Protein AF-A0A3D2FF09-F1 (afdb_monomer)

Structure (mmCIF, N/CA/C/O backbone):
data_AF-A0A3D2FF09-F1
#
_entry.id   AF-A0A3D2FF09-F1
#
loop_
_atom_site.group_PDB
_atom_site.id
_atom_site.type_symbol
_atom_site.label_atom_id
_atom_site.label_alt_id
_atom_site.label_comp_id
_atom_site.label_asym_id
_atom_site.label_entity_id
_atom_site.label_seq_id
_atom_site.pdbx_PDB_ins_code
_atom_site.Cartn_x
_atom_site.Cartn_y
_atom_site.Cartn_z
_atom_site.occupancy
_atom_site.B_iso_or_equiv
_atom_site.auth_seq_id
_atom_site.auth_comp_id
_atom_site.auth_asym_id
_atom_site.auth_atom_id
_atom_site.pdbx_PDB_model_num
ATOM 1 N N . ALA A 1 1 ? 11.199 11.367 4.099 1.00 76.19 1 ALA A N 1
ATOM 2 C CA . ALA A 1 1 ? 9.794 10.990 3.826 1.00 76.19 1 ALA A CA 1
ATOM 3 C C . ALA A 1 1 ? 9.050 10.561 5.094 1.00 76.19 1 ALA A C 1
ATOM 5 O O . ALA A 1 1 ? 8.013 11.141 5.382 1.00 76.19 1 ALA A O 1
ATOM 6 N N . GLN A 1 2 ? 9.585 9.621 5.884 1.00 82.19 2 GLN A N 1
ATOM 7 C CA . GLN A 1 2 ? 8.896 9.042 7.052 1.00 82.19 2 GLN A CA 1
ATOM 8 C C . GLN A 1 2 ? 8.421 10.071 8.098 1.00 82.19 2 GLN A C 1
ATOM 10 O O . GLN A 1 2 ? 7.312 9.961 8.601 1.00 82.19 2 GLN A O 1
ATOM 15 N N . ALA A 1 3 ? 9.194 11.133 8.352 1.00 87.12 3 ALA A N 1
ATOM 16 C CA . ALA A 1 3 ? 8.786 12.212 9.264 1.00 87.12 3 ALA A CA 1
ATOM 17 C C . ALA A 1 3 ? 7.604 13.066 8.750 1.00 87.12 3 ALA A C 1
ATOM 19 O O . ALA A 1 3 ? 6.931 13.727 9.538 1.00 87.12 3 ALA A O 1
ATOM 20 N N . CYS A 1 4 ? 7.350 13.068 7.437 1.00 93.69 4 CYS A N 1
ATOM 21 C CA . CYS A 1 4 ? 6.249 13.807 6.814 1.00 93.69 4 CYS A CA 1
ATOM 22 C C . CYS A 1 4 ? 5.014 12.922 6.602 1.00 93.69 4 CYS A C 1
ATOM 24 O O . CYS A 1 4 ? 3.889 13.417 6.638 1.00 93.69 4 CYS A O 1
ATOM 26 N N . PHE A 1 5 ? 5.208 11.617 6.387 1.00 92.06 5 PHE A N 1
ATOM 27 C CA . PHE A 1 5 ? 4.120 10.676 6.155 1.00 92.06 5 PHE A CA 1
ATOM 28 C C . PHE A 1 5 ? 3.515 10.184 7.477 1.00 92.06 5 PHE A C 1
ATOM 30 O O . PHE A 1 5 ? 3.917 9.172 8.043 1.00 92.06 5 PHE A O 1
ATOM 37 N N . ARG A 1 6 ? 2.532 10.937 7.978 1.00 94.88 6 ARG A N 1
ATOM 38 C CA . ARG A 1 6 ? 1.851 10.706 9.262 1.00 94.88 6 ARG A CA 1
ATOM 39 C C . ARG A 1 6 ? 0.673 9.735 9.143 1.00 94.88 6 ARG A C 1
ATOM 41 O O . ARG A 1 6 ? -0.483 10.107 9.360 1.00 94.88 6 ARG A O 1
ATOM 48 N N . SER A 1 7 ? 0.961 8.482 8.779 1.00 93.88 7 SER A N 1
ATOM 49 C CA . SER A 1 7 ? -0.062 7.426 8.679 1.00 93.88 7 SER A CA 1
ATOM 50 C C . SER A 1 7 ? -0.769 7.155 10.016 1.00 93.88 7 SER A C 1
ATOM 52 O O . SER A 1 7 ? -1.924 6.735 10.031 1.00 93.88 7 SER A O 1
ATOM 54 N N . ASP A 1 8 ? -0.123 7.468 11.140 1.00 93.50 8 ASP A N 1
ATOM 55 C CA . ASP A 1 8 ? -0.697 7.428 12.484 1.00 93.50 8 ASP A CA 1
ATOM 56 C C . ASP A 1 8 ? -1.899 8.375 12.641 1.00 93.50 8 ASP A C 1
ATOM 58 O O . ASP A 1 8 ? -2.946 7.960 13.138 1.00 93.50 8 ASP A O 1
ATOM 62 N N . LEU A 1 9 ? -1.790 9.618 12.155 1.00 95.38 9 LEU A N 1
ATOM 63 C CA . LEU A 1 9 ? -2.880 10.598 12.219 1.00 95.38 9 LEU A CA 1
ATOM 64 C C . LEU A 1 9 ? -4.052 10.188 11.326 1.00 95.38 9 LEU A C 1
ATOM 66 O O . LEU A 1 9 ? -5.208 10.284 11.736 1.00 95.38 9 LEU A O 1
ATOM 70 N N . PHE A 1 10 ? -3.751 9.689 10.124 1.00 94.75 10 PHE A N 1
ATOM 71 C CA . PHE A 1 10 ? -4.756 9.171 9.197 1.00 94.75 10 PHE A CA 1
ATOM 72 C C . PHE A 1 10 ? -5.564 8.025 9.826 1.00 94.75 10 PHE A C 1
ATOM 74 O O . PHE A 1 10 ? -6.795 8.040 9.807 1.00 94.75 10 PHE A O 1
ATOM 81 N N . ARG A 1 11 ? -4.882 7.066 10.465 1.00 94.69 11 ARG A N 1
ATOM 82 C CA . ARG A 1 11 ? -5.530 5.950 11.173 1.00 94.69 11 ARG A CA 1
ATOM 83 C C . ARG A 1 11 ? -6.350 6.421 12.368 1.00 94.69 11 ARG A C 1
ATOM 85 O O . ARG A 1 11 ? -7.468 5.949 12.549 1.00 94.69 11 ARG A O 1
ATOM 92 N N . ALA A 1 12 ? -5.827 7.356 13.161 1.00 95.06 12 ALA A N 1
ATOM 93 C CA . ALA A 1 12 ? -6.541 7.901 14.312 1.00 95.06 12 ALA A CA 1
ATOM 94 C C . ALA A 1 12 ? -7.860 8.576 13.901 1.00 95.06 12 ALA A C 1
ATOM 96 O O . ALA A 1 12 ? -8.877 8.382 14.564 1.00 95.06 12 ALA A O 1
ATOM 97 N N . ALA A 1 13 ? -7.863 9.308 12.784 1.00 96.44 13 ALA A N 1
ATOM 98 C CA . ALA A 1 13 ? -9.056 9.972 12.266 1.00 96.44 13 ALA A CA 1
ATOM 99 C C . ALA A 1 13 ? -10.117 8.990 11.736 1.00 96.44 13 ALA A C 1
ATOM 101 O O . ALA A 1 13 ? -11.311 9.232 11.900 1.00 96.44 13 ALA A O 1
ATOM 102 N N . LEU A 1 14 ? -9.695 7.884 11.113 1.00 94.94 14 LEU A N 1
ATOM 103 C CA . LEU A 1 14 ? -10.606 6.901 10.511 1.00 94.94 14 LEU A CA 1
ATOM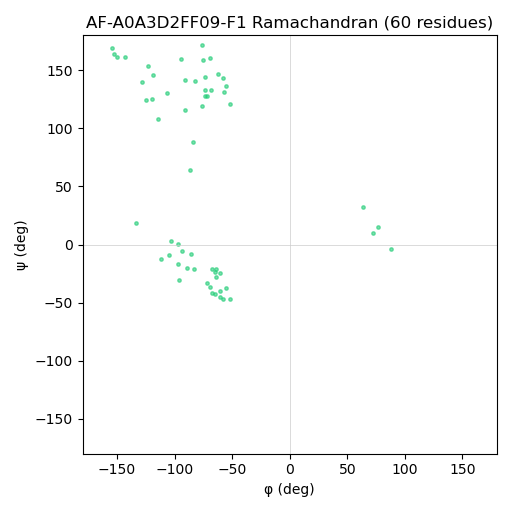 104 C C . LEU A 1 14 ? -11.057 5.793 11.467 1.00 94.94 14 LEU A C 1
ATOM 106 O O . LEU A 1 14 ? -12.089 5.169 11.225 1.00 94.94 14 LEU A O 1
ATOM 110 N N . SER A 1 15 ? -10.327 5.561 12.560 1.00 91.62 15 SER A N 1
ATOM 111 C CA . SER A 1 15 ? -10.645 4.522 13.547 1.00 91.62 15 SER A CA 1
ATOM 112 C C . SER A 1 15 ? -12.097 4.589 14.063 1.00 91.62 15 SER A C 1
ATOM 114 O O . SER A 1 15 ? -12.783 3.566 13.998 1.00 91.62 15 SER A O 1
ATOM 116 N N . PRO A 1 16 ? -12.650 5.761 14.451 1.00 95.25 16 PRO A N 1
ATOM 117 C CA . PRO A 1 16 ? -14.041 5.851 14.911 1.00 95.25 16 PRO A CA 1
ATOM 118 C C . PRO A 1 16 ? -15.084 5.496 13.843 1.00 95.25 16 PRO A C 1
ATOM 120 O O . PRO A 1 16 ? -16.215 5.163 14.178 1.00 95.25 16 PRO A O 1
ATOM 123 N N . MET A 1 17 ? -14.720 5.575 12.560 1.00 95.56 17 MET A N 1
ATOM 124 C CA . MET A 1 17 ? -15.610 5.274 11.434 1.00 95.56 17 MET A CA 1
ATOM 125 C C . MET A 1 17 ? -15.626 3.778 11.090 1.00 95.56 17 MET A C 1
ATOM 127 O O . MET A 1 17 ? -16.421 3.349 10.257 1.00 95.56 17 MET A O 1
ATOM 131 N N . GLY A 1 18 ? -14.745 2.979 11.703 1.00 92.75 18 GLY A N 1
ATOM 132 C CA . GLY A 1 18 ? -14.660 1.543 11.461 1.00 92.75 18 GLY A CA 1
ATOM 133 C C . GLY A 1 18 ? -14.267 1.194 10.025 1.00 92.75 18 GLY A C 1
ATOM 134 O O . GLY A 1 18 ? -14.728 0.184 9.502 1.00 92.75 18 GLY A O 1
ATOM 135 N N . VAL A 1 19 ? -13.458 2.015 9.358 1.00 94.38 19 VAL A N 1
ATOM 136 C CA . VAL A 1 19 ? -12.955 1.718 8.006 1.00 94.38 19 VAL A CA 1
ATOM 137 C C . VAL A 1 19 ? -11.888 0.617 8.076 1.00 94.38 19 VAL A C 1
ATOM 139 O O . VAL A 1 19 ? -11.120 0.562 9.040 1.00 94.38 19 VAL A O 1
ATOM 142 N N . ASP A 1 20 ? -11.844 -0.269 7.076 1.00 94.31 20 ASP A N 1
ATOM 143 C CA . ASP A 1 20 ? -10.758 -1.247 6.959 1.00 94.31 20 ASP A CA 1
ATOM 144 C C . ASP A 1 20 ? -9.470 -0.556 6.494 1.00 94.31 20 ASP A C 1
ATOM 146 O O . ASP A 1 20 ? -9.468 0.185 5.510 1.00 94.31 20 ASP A O 1
ATOM 150 N N . LEU A 1 21 ? -8.376 -0.762 7.220 1.00 94.81 21 LEU A N 1
ATOM 151 C CA . LEU A 1 21 ? -7.102 -0.083 6.998 1.00 94.81 21 LEU A CA 1
ATOM 152 C C . LEU A 1 21 ? -5.979 -1.115 6.895 1.00 94.81 21 LEU A C 1
ATOM 154 O O . LEU A 1 21 ? -5.956 -2.048 7.697 1.00 94.81 21 LEU A O 1
ATOM 158 N N . PRO A 1 22 ? -5.002 -0.943 5.988 1.00 93.38 22 PRO A N 1
ATOM 159 C CA . PRO A 1 22 ? -3.916 -1.909 5.815 1.00 93.38 22 PRO A CA 1
ATOM 160 C C . PRO A 1 22 ? -3.085 -2.030 7.096 1.00 93.38 22 PRO A C 1
ATOM 162 O O . PRO A 1 22 ? -2.907 -1.046 7.804 1.00 93.38 22 PRO A O 1
ATOM 165 N N . GLY A 1 23 ? -2.549 -3.203 7.413 1.00 91.00 23 GLY A N 1
ATOM 166 C CA . GLY A 1 23 ? -1.736 -3.426 8.616 1.00 91.00 23 GLY A CA 1
ATOM 167 C C . GLY A 1 23 ? -0.349 -2.783 8.529 1.00 91.00 23 GLY A C 1
ATOM 168 O O . GLY A 1 23 ? 0.170 -2.283 9.523 1.00 91.00 23 GLY A O 1
ATOM 169 N N . ALA A 1 24 ? 0.218 -2.733 7.325 1.00 91.50 24 ALA A N 1
ATOM 170 C CA . ALA A 1 24 ? 1.478 -2.058 7.038 1.00 91.50 24 ALA A CA 1
ATOM 171 C C . ALA A 1 24 ? 1.244 -0.623 6.532 1.00 91.50 24 ALA A C 1
ATOM 173 O O . ALA A 1 24 ? 0.154 -0.280 6.068 1.00 91.50 24 ALA A O 1
ATOM 174 N N . SER A 1 25 ? 2.268 0.230 6.639 1.00 91.69 25 SER A N 1
ATOM 175 C CA . SER A 1 25 ? 2.276 1.574 6.025 1.00 91.69 25 SER A CA 1
ATOM 176 C C . SER A 1 25 ? 3.135 1.642 4.758 1.00 91.69 25 SER A C 1
ATOM 178 O O . SER A 1 25 ? 3.275 2.712 4.175 1.00 91.69 25 SER A O 1
ATOM 180 N N . GLU A 1 26 ? 3.694 0.506 4.352 1.00 92.12 26 GLU A N 1
ATOM 181 C CA . GLU A 1 26 ? 4.574 0.334 3.202 1.00 92.12 26 GLU A CA 1
ATOM 182 C C . GLU A 1 26 ? 4.404 -1.078 2.633 1.00 92.12 26 GLU A C 1
ATOM 184 O O . GLU A 1 26 ? 3.873 -1.974 3.297 1.00 92.12 26 GLU A O 1
ATOM 189 N N . LYS A 1 27 ? 4.829 -1.248 1.385 1.00 93.12 27 LYS A N 1
ATOM 190 C CA . LYS A 1 27 ? 4.836 -2.498 0.624 1.00 93.12 27 LYS A CA 1
ATOM 191 C C . LYS A 1 27 ? 5.956 -2.415 -0.412 1.00 93.12 27 LYS A C 1
ATOM 193 O O . LYS A 1 27 ? 6.432 -1.322 -0.715 1.00 93.12 27 LYS A O 1
ATOM 198 N N . VAL A 1 28 ? 6.335 -3.560 -0.971 1.00 96.06 28 VAL A N 1
ATOM 199 C CA . VAL A 1 28 ? 7.158 -3.606 -2.184 1.00 96.06 28 VAL A CA 1
ATOM 200 C C . VAL A 1 28 ? 6.255 -3.272 -3.367 1.00 96.06 28 VAL A C 1
ATOM 202 O O . VAL A 1 28 ? 5.262 -3.962 -3.599 1.00 96.06 28 VAL A O 1
ATOM 205 N N . GLU A 1 29 ? 6.569 -2.199 -4.082 1.00 96.38 29 GLU A N 1
ATOM 206 C CA . GLU A 1 29 ? 5.792 -1.763 -5.243 1.00 96.38 29 GLU A CA 1
ATOM 207 C C . GLU A 1 29 ? 6.213 -2.558 -6.486 1.00 96.38 29 GLU A C 1
ATOM 209 O O . GLU A 1 29 ? 7.398 -2.830 -6.691 1.00 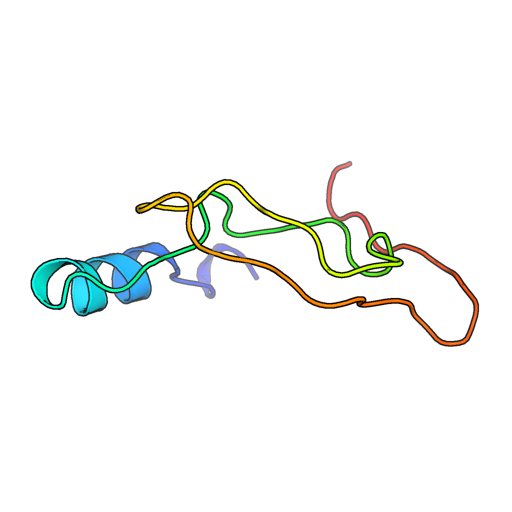96.38 29 GLU A O 1
ATOM 214 N N . GLY A 1 30 ? 5.248 -2.932 -7.324 1.00 97.00 30 GLY A N 1
ATOM 215 C CA . GLY A 1 30 ? 5.466 -3.734 -8.534 1.00 97.00 30 GLY A CA 1
ATOM 216 C C . GLY A 1 30 ? 5.424 -5.251 -8.316 1.00 97.00 30 GLY A C 1
ATOM 217 O O . GLY A 1 30 ? 5.519 -6.017 -9.278 1.00 97.00 30 GLY A O 1
ATOM 218 N N . ALA A 1 31 ? 5.271 -5.700 -7.068 1.00 96.44 31 ALA A N 1
ATOM 219 C CA . ALA A 1 31 ? 5.311 -7.114 -6.705 1.00 96.44 31 ALA A CA 1
ATOM 220 C C . ALA A 1 31 ? 3.970 -7.847 -6.909 1.00 96.44 31 ALA A C 1
ATOM 222 O O . ALA A 1 31 ? 3.952 -9.077 -7.017 1.00 96.44 31 ALA A O 1
ATOM 223 N N . LEU A 1 32 ? 2.839 -7.138 -6.961 1.00 97.12 32 LEU A N 1
ATOM 224 C CA . LEU A 1 32 ? 1.512 -7.743 -7.046 1.00 97.12 32 LEU A CA 1
ATOM 225 C C . LEU A 1 32 ? 1.087 -7.921 -8.506 1.00 97.12 32 LEU A C 1
ATOM 227 O O . LEU A 1 32 ? 0.852 -6.964 -9.239 1.00 97.12 32 LEU A O 1
ATOM 231 N N . GLN A 1 33 ? 0.926 -9.180 -8.915 1.00 96.25 33 GLN A N 1
ATOM 232 C CA . GLN A 1 33 ? 0.503 -9.558 -10.273 1.00 96.25 33 GLN A CA 1
ATOM 233 C C . GLN A 1 33 ? -1.004 -9.845 -10.378 1.00 96.25 33 GLN A C 1
ATOM 235 O O . GLN A 1 33 ? -1.567 -9.896 -11.468 1.00 96.25 33 GLN A O 1
ATOM 240 N N . HIS A 1 34 ? -1.668 -10.060 -9.244 1.00 96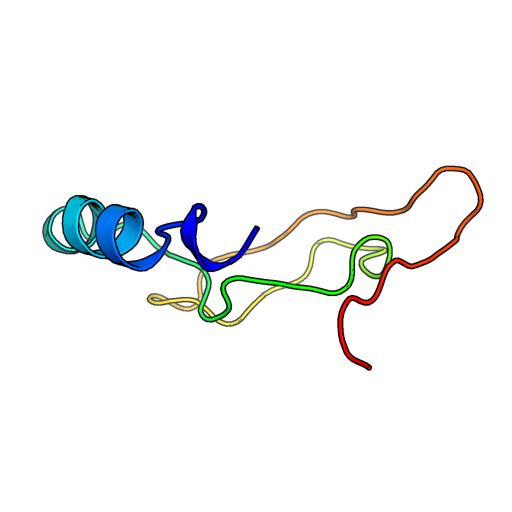.81 34 HIS A N 1
ATOM 241 C CA . HIS A 1 34 ? -3.091 -10.378 -9.146 1.00 96.81 34 HIS A CA 1
ATOM 242 C C . HIS A 1 34 ? -3.698 -9.695 -7.911 1.00 96.81 34 HIS A C 1
ATOM 244 O O . HIS A 1 34 ? -2.953 -9.316 -7.002 1.00 96.81 34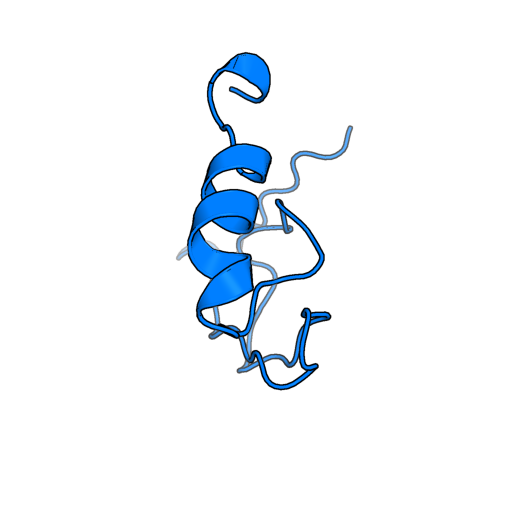 HIS A O 1
ATOM 250 N N . PRO A 1 35 ? -5.035 -9.535 -7.849 1.00 97.81 35 PRO A N 1
ATOM 251 C CA . PRO A 1 35 ? -5.704 -9.074 -6.640 1.00 97.81 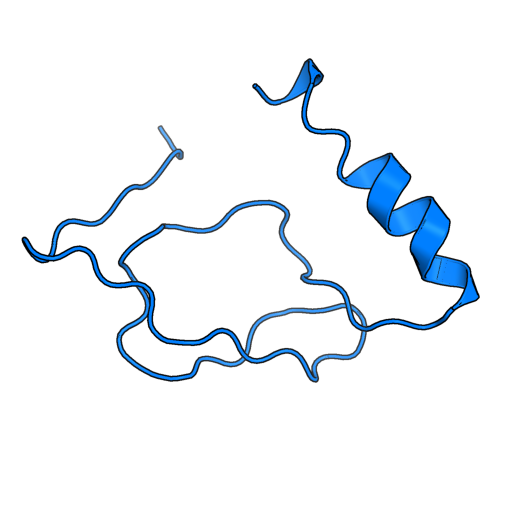35 PRO A CA 1
ATOM 252 C C . PRO A 1 35 ? -5.284 -9.915 -5.432 1.00 97.81 35 PRO A C 1
ATOM 254 O O . PRO A 1 35 ? -5.445 -11.134 -5.436 1.00 97.81 35 PRO A O 1
ATOM 257 N N . THR A 1 36 ? -4.718 -9.268 -4.420 1.00 97.00 36 THR A N 1
ATOM 258 C CA . THR A 1 36 ? -4.058 -9.932 -3.294 1.00 97.00 36 THR A CA 1
ATOM 259 C C . THR A 1 36 ? -4.674 -9.464 -1.985 1.00 97.00 36 THR A C 1
ATOM 261 O O . THR A 1 36 ? -4.721 -8.265 -1.709 1.00 97.00 36 THR A O 1
ATOM 264 N N . ALA A 1 37 ? -5.148 -10.41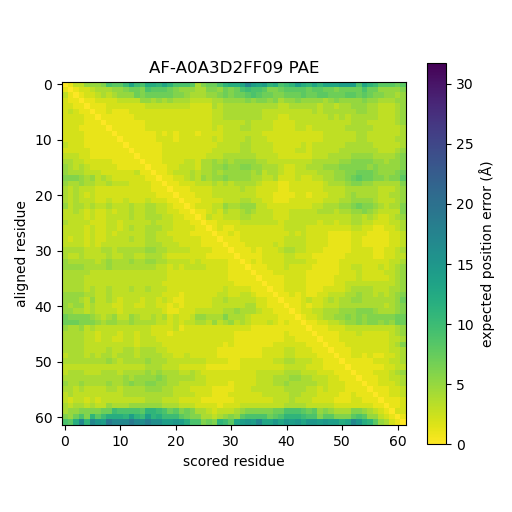0 -1.173 1.00 96.19 37 ALA A N 1
ATOM 265 C CA . ALA A 1 37 ? -5.604 -10.120 0.181 1.00 96.19 37 ALA A CA 1
ATOM 266 C C . ALA A 1 37 ? -4.410 -9.720 1.054 1.00 96.19 37 ALA A C 1
ATOM 268 O O . ALA A 1 37 ? -3.377 -10.392 1.048 1.00 96.19 37 ALA A O 1
ATOM 269 N N . VAL A 1 38 ? -4.553 -8.634 1.809 1.00 94.88 38 VAL A N 1
ATOM 270 C CA . VAL A 1 38 ? -3.497 -8.123 2.688 1.00 94.88 38 VAL A CA 1
ATOM 271 C C . VAL A 1 38 ? -3.977 -8.032 4.126 1.00 94.88 38 VAL A C 1
ATOM 273 O O . VAL A 1 38 ? -5.164 -7.850 4.404 1.00 94.88 38 VAL A O 1
ATOM 276 N N . ALA A 1 39 ? -3.028 -8.124 5.059 1.00 94.12 39 ALA A N 1
ATOM 277 C CA . ALA A 1 39 ? -3.313 -7.865 6.460 1.00 94.12 39 ALA A CA 1
ATOM 278 C C . ALA A 1 39 ? -3.897 -6.456 6.609 1.00 94.12 39 ALA A C 1
ATOM 280 O O . ALA A 1 39 ? -3.355 -5.482 6.081 1.00 94.12 39 ALA A O 1
ATOM 281 N N . SER A 1 40 ? -5.006 -6.357 7.327 1.00 95.62 40 SER A N 1
ATOM 282 C CA . SER A 1 40 ? -5.764 -5.126 7.527 1.00 95.62 40 SER A CA 1
ATOM 283 C C . SER A 1 40 ? -6.542 -5.204 8.840 1.00 95.62 40 SER A C 1
ATOM 285 O O . SER A 1 40 ? -6.577 -6.256 9.481 1.00 95.62 40 SER A O 1
ATOM 287 N N . THR A 1 41 ? -7.113 -4.090 9.295 1.00 93.50 41 THR A N 1
ATOM 288 C CA . THR A 1 41 ? -7.799 -4.009 10.594 1.00 93.50 41 THR A CA 1
ATOM 289 C C . THR A 1 41 ? -9.035 -4.902 10.671 1.00 93.50 41 THR A C 1
ATOM 291 O O . THR A 1 41 ? -9.376 -5.352 11.764 1.00 93.50 41 THR A O 1
ATOM 294 N N . LYS A 1 42 ? -9.686 -5.181 9.539 1.00 93.56 42 LYS A N 1
ATOM 295 C CA . LYS A 1 42 ? -10.827 -6.100 9.428 1.00 93.56 42 LYS A CA 1
ATOM 296 C C . LYS A 1 42 ? -10.516 -7.370 8.640 1.00 93.56 42 LYS A C 1
ATOM 298 O O . LYS A 1 42 ? -11.293 -8.315 8.708 1.00 93.56 42 LYS A O 1
ATOM 303 N N . GLY A 1 43 ? -9.385 -7.421 7.938 1.00 93.69 43 GLY A N 1
ATOM 304 C CA . GLY A 1 43 ? -8.991 -8.579 7.134 1.00 93.69 43 GLY A CA 1
ATOM 305 C C . GLY A 1 43 ? -9.738 -8.683 5.803 1.00 93.69 43 GLY A C 1
ATOM 306 O O . GLY A 1 43 ? -9.718 -9.745 5.187 1.00 93.69 43 GLY A O 1
ATOM 307 N N . GLU A 1 44 ? -10.399 -7.610 5.3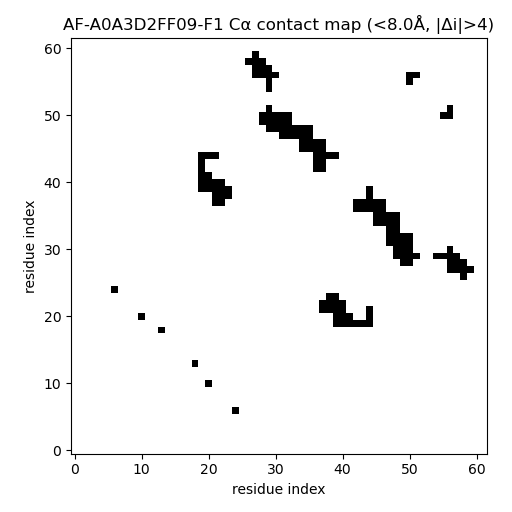64 1.00 94.56 44 GLU A N 1
ATOM 308 C CA . GLU A 1 44 ? -11.254 -7.598 4.170 1.00 94.56 44 GLU A CA 1
ATOM 309 C C . GLU A 1 44 ? -10.580 -6.884 2.983 1.00 94.56 44 GLU A C 1
ATOM 311 O O . GLU A 1 44 ? -11.064 -6.945 1.852 1.00 94.56 44 GLU A O 1
ATOM 316 N N . MET A 1 45 ? -9.440 -6.225 3.215 1.00 95.56 45 MET A N 1
ATOM 317 C CA . MET A 1 45 ? -8.726 -5.458 2.200 1.00 95.56 45 MET A CA 1
ATOM 318 C C . MET A 1 45 ? -8.036 -6.337 1.148 1.00 95.56 45 MET A C 1
ATOM 320 O O . 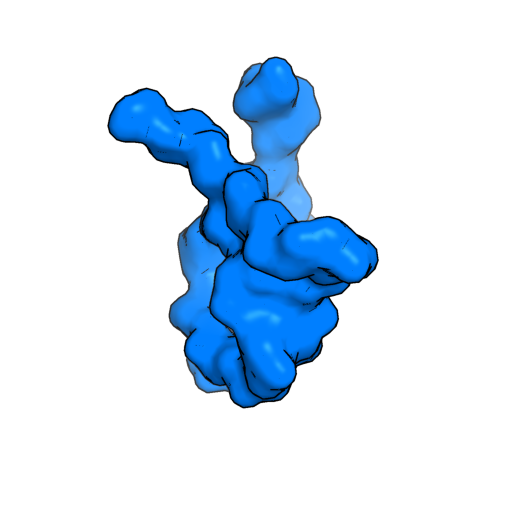MET A 1 45 ? -7.204 -7.194 1.456 1.00 95.56 45 MET A O 1
ATOM 324 N N . ILE A 1 46 ? -8.313 -6.027 -0.121 1.00 96.88 46 ILE A N 1
ATOM 325 C CA . ILE A 1 46 ? -7.657 -6.603 -1.298 1.00 96.88 46 ILE A CA 1
ATOM 326 C C . ILE A 1 46 ? -6.978 -5.473 -2.073 1.00 96.88 46 ILE A C 1
ATOM 328 O O . ILE A 1 46 ? -7.631 -4.502 -2.458 1.00 96.88 46 ILE A O 1
ATOM 332 N N . LEU A 1 47 ? -5.675 -5.605 -2.322 1.00 96.69 47 LEU A N 1
ATOM 333 C CA . LEU A 1 47 ? -4.937 -4.708 -3.210 1.00 96.69 47 LEU A CA 1
ATOM 334 C C . LEU A 1 47 ? -4.959 -5.250 -4.637 1.00 96.69 47 LEU A C 1
ATOM 336 O O . LEU A 1 47 ? -4.872 -6.459 -4.848 1.00 96.69 47 LEU A O 1
ATOM 340 N N . GLY A 1 48 ? -5.080 -4.359 -5.619 1.00 97.69 48 GLY A N 1
ATOM 341 C CA . GLY A 1 48 ? -4.967 -4.721 -7.030 1.00 97.69 48 GLY A CA 1
ATOM 342 C C . GLY A 1 48 ? -3.514 -4.958 -7.469 1.00 97.69 48 GLY A C 1
ATOM 343 O O . GLY A 1 48 ? -2.591 -4.656 -6.710 1.00 97.69 48 GLY A O 1
ATOM 344 N N . PRO A 1 49 ? -3.309 -5.466 -8.700 1.00 97.62 49 PRO A N 1
ATOM 345 C CA . PRO A 1 49 ? -1.987 -5.531 -9.315 1.00 97.62 49 PRO A CA 1
ATOM 346 C C . PRO A 1 49 ? -1.342 -4.145 -9.421 1.00 97.62 49 PRO A C 1
ATOM 348 O O . PRO A 1 49 ? -2.033 -3.168 -9.714 1.00 97.62 49 PRO A O 1
ATOM 351 N N . ASP A 1 50 ? -0.028 -4.069 -9.223 1.00 97.31 50 ASP A N 1
ATOM 352 C CA . ASP A 1 50 ? 0.719 -2.806 -9.148 1.00 97.31 50 ASP A CA 1
ATOM 353 C C . ASP A 1 50 ? 2.014 -2.795 -9.981 1.00 97.31 50 ASP A C 1
ATOM 355 O O . ASP A 1 50 ? 2.886 -1.959 -9.761 1.00 97.31 50 ASP A O 1
ATOM 359 N N . GLY A 1 51 ? 2.137 -3.714 -10.944 1.00 97.00 51 GLY A N 1
ATOM 360 C CA . GLY A 1 51 ? 3.321 -3.864 -11.792 1.00 97.00 51 GLY A CA 1
ATOM 361 C C . GLY A 1 51 ? 3.737 -2.586 -12.533 1.00 97.00 51 GLY A C 1
ATOM 362 O O . GLY A 1 51 ? 2.911 -1.901 -13.143 1.00 97.00 51 GLY A O 1
ATOM 363 N N . PHE A 1 52 ? 5.043 -2.310 -12.545 1.00 97.12 52 PHE A N 1
ATOM 364 C CA . PHE A 1 52 ? 5.647 -1.316 -13.434 1.00 97.12 52 PHE A CA 1
ATOM 365 C C . PHE A 1 52 ? 5.742 -1.843 -14.876 1.00 97.12 52 PHE A C 1
ATOM 367 O O . PHE A 1 52 ? 5.734 -3.050 -15.120 1.00 97.12 52 PHE A O 1
ATOM 374 N N . PHE A 1 53 ? 5.850 -0.939 -15.855 1.00 96.00 53 PHE A N 1
ATOM 375 C CA . PHE A 1 53 ? 5.851 -1.294 -17.285 1.00 96.00 53 PHE A CA 1
ATOM 376 C C . PHE A 1 53 ? 7.067 -2.130 -17.721 1.00 96.00 53 PHE A C 1
ATOM 378 O O . PHE A 1 53 ? 7.001 -2.827 -18.731 1.00 96.00 53 PHE A O 1
ATOM 385 N N . ASP A 1 54 ? 8.173 -2.037 -16.986 1.00 96.38 54 ASP A N 1
ATOM 386 C CA . ASP A 1 54 ? 9.427 -2.754 -17.221 1.00 96.38 54 ASP A CA 1
ATOM 387 C C . ASP A 1 54 ? 9.555 -4.027 -16.366 1.00 96.38 54 ASP A C 1
ATOM 389 O O . ASP A 1 54 ? 10.556 -4.737 -16.460 1.00 96.38 54 ASP A O 1
ATOM 393 N N . GLY A 1 55 ? 8.541 -4.335 -15.549 1.00 95.94 55 GLY A N 1
ATOM 394 C CA . GLY A 1 55 ? 8.532 -5.487 -14.651 1.00 95.94 55 GLY A CA 1
ATOM 395 C C . GLY A 1 55 ? 9.459 -5.356 -13.439 1.00 95.94 55 GLY A C 1
ATOM 396 O O . GLY A 1 55 ? 9.666 -6.348 -12.740 1.00 95.94 55 GLY A O 1
ATOM 397 N N . ALA A 1 56 ? 10.024 -4.173 -13.177 1.00 96.88 56 ALA A N 1
ATOM 398 C CA . ALA A 1 56 ? 10.838 -3.949 -11.990 1.00 96.88 56 ALA A CA 1
ATOM 399 C C . ALA A 1 56 ? 9.991 -3.980 -10.705 1.00 96.88 56 ALA A C 1
ATOM 401 O O . ALA A 1 56 ? 8.773 -3.809 -10.729 1.00 96.88 56 ALA A O 1
ATOM 402 N N . CYS A 1 57 ? 10.656 -4.181 -9.568 1.00 97.00 57 CYS A N 1
ATOM 403 C CA . CYS A 1 57 ? 10.078 -4.001 -8.238 1.00 97.00 57 CYS A CA 1
ATOM 404 C C . CYS A 1 57 ? 10.856 -2.914 -7.497 1.00 97.00 57 CYS A C 1
ATOM 406 O O . CYS A 1 57 ? 12.072 -2.793 -7.656 1.00 97.00 57 CYS A O 1
ATOM 408 N N . PHE A 1 58 ? 10.155 -2.152 -6.666 1.00 95.88 58 PHE A N 1
ATOM 409 C CA . PHE A 1 58 ? 10.746 -1.150 -5.793 1.00 95.88 58 PHE A CA 1
ATOM 410 C C . PHE A 1 58 ? 10.547 -1.560 -4.333 1.00 95.88 58 PHE A C 1
ATOM 412 O O . PHE A 1 58 ? 9.434 -1.509 -3.806 1.00 95.88 58 PHE A O 1
ATOM 419 N N . ASP A 1 59 ? 11.641 -1.978 -3.699 1.00 94.44 59 ASP A N 1
ATOM 420 C CA . ASP A 1 59 ? 11.715 -2.304 -2.275 1.00 94.44 59 ASP A CA 1
ATOM 421 C C . ASP A 1 59 ? 12.485 -1.195 -1.551 1.00 94.44 59 ASP A C 1
ATOM 423 O O . ASP A 1 59 ? 13.555 -0.777 -1.999 1.00 94.44 59 ASP A O 1
ATOM 427 N N . ILE A 1 60 ? 11.918 -0.688 -0.456 1.00 84.50 60 ILE A N 1
ATOM 428 C CA . ILE A 1 60 ? 12.537 0.372 0.351 1.00 84.50 60 ILE A CA 1
ATOM 429 C C . ILE A 1 60 ? 13.354 -0.179 1.520 1.00 84.50 60 ILE A C 1
ATOM 431 O O . ILE A 1 60 ? 13.981 0.598 2.246 1.00 84.50 60 ILE A O 1
ATOM 435 N N . THR A 1 61 ? 13.309 -1.495 1.727 1.00 82.94 61 THR A N 1
ATOM 436 C CA . THR A 1 61 ? 14.070 -2.186 2.762 1.00 82.94 61 THR A CA 1
ATOM 437 C C . THR A 1 61 ? 15.543 -2.247 2.336 1.00 82.94 61 THR A C 1
ATOM 439 O O . THR A 1 61 ? 15.814 -2.554 1.174 1.00 82.94 61 THR A O 1
ATOM 442 N N . PRO A 1 62 ? 16.497 -1.912 3.224 1.00 66.38 62 PRO A N 1
ATOM 443 C CA . PRO A 1 62 ? 17.925 -2.001 2.920 1.00 66.38 62 PRO A CA 1
ATOM 444 C C . PRO A 1 62 ? 18.426 -3.438 2.740 1.00 66.38 62 PRO A C 1
ATOM 446 O O . PRO A 1 62 ? 17.836 -4.365 3.344 1.00 66.38 62 PRO A O 1
#

Mean predicted aligned error: 3.24 Å

Secondary structure (DSSP, 8-state):
-TTT--HHHHHHHHGGGT---BS-S---BT--SS-EE--BSSS--EEPP---TT---B----

Sequence (62 aa):
AQACFRSDLFRAALSPMGVDLPGASEKVEGALQHPTAVASTKGEMILGPDGFFDGACFDITP

R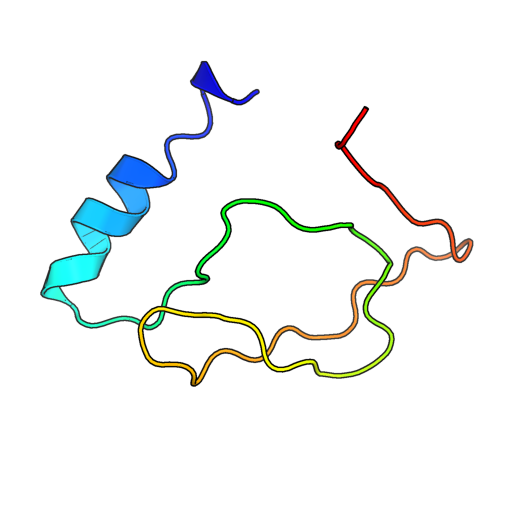adius of gyration: 13.53 Å; Cα contacts (8 Å, |Δi|>4): 79; chains: 1; bounding box: 34×24×32 Å

pLDDT: mean 93.64, std 5.26, range [66.38, 97.81]

Solvent-accessible surface area (backbone atoms only — not comparable to full-atom values): 4024 Å² total; per-residue (Å²): 109,73,94,75,58,58,61,66,59,57,48,63,70,40,53,87,73,67,63,76,44,66,69,61,95,73,73,59,44,28,68,35,85,49,76,37,80,42,66,27,79,70,58,78,49,62,46,65,55,50,58,44,98,86,66,51,68,50,68,88,73,131

Foldseek 3Di:
DVVPPPVVVVCVVCVVVVDKAAPDPDDWAQPAPAFAQGHTPVSPDTDGGGHDPVSDIHDPDD